Protein AF-A0A6H0YAT2-F1 (afdb_monomer_lite)

Foldseek 3Di:
DPPPDCQPPVVRVHNVVVVLCVCLLVVLLVVLVVCLVVLVVVLVVCCVVVVHHFAPVVLLVVLNVCLNVLSNVQSCVVVPPVDDDPVSNVVSVVSVVVNVVSVVSSVVRD

Sequence (110 aa):
RNFNTTFFNANGGGDPVLFQHLFWFFGHPEVYILILPGFGIISHIVVSAAKKPIFGYLGMVYAIISIGILGFIVWAHHMYTVGLDIDTRAYFTGATMVIAVPTGIKVFSW

Secondary structure (DSSP, 8-state):
--S---TT-GGGT--HHHHHHHHHHHHHHHHHHHHHHHHHHHHHHHHHHHTSPPTTHHHHHHHHHHHHHHGGG-GGGGGTTS---HHHHHHHHHHHHHTHHHHHHHHHH-

Structure (mmCIF, N/CA/C/O backbone):
data_AF-A0A6H0YAT2-F1
#
_entry.id   AF-A0A6H0YAT2-F1
#
loop_
_atom_site.group_PDB
_atom_site.id
_atom_site.type_symbol
_atom_site.label_atom_id
_atom_site.label_alt_id
_atom_site.label_comp_id
_atom_site.label_asym_id
_atom_site.label_entity_id
_atom_site.label_seq_id
_atom_site.pdbx_PDB_ins_code
_atom_site.Cartn_x
_atom_site.Cartn_y
_atom_site.Cartn_z
_atom_site.occupancy
_atom_site.B_iso_or_equiv
_atom_site.auth_seq_id
_atom_site.auth_comp_id
_atom_site.auth_asym_id
_atom_site.auth_atom_id
_atom_site.pdbx_PDB_model_num
ATOM 1 N N . ARG A 1 1 ? 0.647 8.068 -26.157 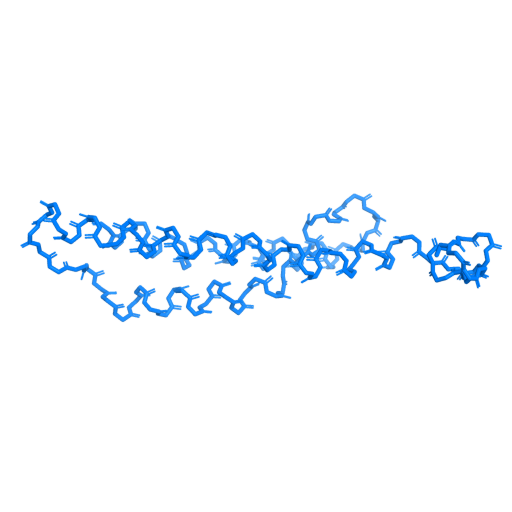1.00 88.81 1 ARG A N 1
ATOM 2 C CA . ARG A 1 1 ? -0.188 7.372 -27.172 1.00 88.81 1 ARG A CA 1
ATOM 3 C C . ARG A 1 1 ? -0.423 8.216 -28.427 1.00 88.81 1 ARG A C 1
ATOM 5 O O . ARG A 1 1 ? -0.243 7.669 -29.498 1.00 88.81 1 ARG A O 1
ATOM 12 N N . ASN A 1 2 ? -0.756 9.510 -28.316 1.00 95.50 2 ASN A N 1
ATOM 13 C CA . ASN A 1 2 ? -1.227 10.323 -29.459 1.00 95.50 2 ASN A CA 1
ATOM 14 C C . ASN A 1 2 ? -0.223 11.374 -29.980 1.00 95.50 2 ASN A C 1
ATOM 16 O O . ASN A 1 2 ? -0.560 12.152 -30.861 1.00 95.50 2 ASN A O 1
ATOM 20 N N . PHE A 1 3 ? 0.991 11.418 -29.425 1.00 96.81 3 PHE A N 1
ATOM 21 C CA . PHE A 1 3 ? 2.008 12.435 -29.739 1.00 96.81 3 PHE A CA 1
ATOM 22 C C . PHE A 1 3 ? 3.339 11.814 -30.191 1.00 96.81 3 PHE A C 1
ATOM 24 O O . PHE A 1 3 ? 4.390 12.408 -29.995 1.00 96.81 3 PHE A O 1
ATOM 31 N N . ASN A 1 4 ? 3.308 10.583 -30.722 1.00 95.50 4 ASN A N 1
ATOM 32 C CA . ASN A 1 4 ? 4.492 9.840 -31.186 1.00 95.50 4 ASN A CA 1
ATOM 33 C C . ASN A 1 4 ? 5.647 9.730 -30.161 1.00 95.50 4 ASN A C 1
ATOM 35 O O . ASN A 1 4 ? 6.800 9.552 -30.536 1.00 95.50 4 ASN A O 1
ATOM 39 N N . THR A 1 5 ? 5.341 9.805 -28.860 1.00 97.50 5 THR A N 1
ATOM 40 C CA . THR A 1 5 ? 6.306 9.566 -27.777 1.00 97.50 5 THR A CA 1
ATOM 41 C C . THR A 1 5 ? 6.533 8.072 -27.543 1.00 97.50 5 THR A C 1
ATOM 43 O O . THR A 1 5 ? 5.651 7.253 -27.816 1.00 97.50 5 THR A O 1
ATOM 46 N N . THR A 1 6 ? 7.695 7.710 -26.990 1.00 97.50 6 THR A N 1
ATOM 47 C CA . THR A 1 6 ? 8.130 6.307 -26.859 1.00 97.50 6 THR A CA 1
ATOM 48 C C . THR A 1 6 ? 8.406 5.849 -25.424 1.00 97.50 6 THR A C 1
ATOM 50 O O . THR A 1 6 ? 8.981 4.785 -25.260 1.00 97.50 6 THR A O 1
ATOM 53 N N . PHE A 1 7 ? 7.933 6.558 -24.386 1.00 97.94 7 PHE A N 1
ATOM 54 C CA . PHE A 1 7 ? 8.201 6.259 -22.959 1.00 97.94 7 PHE A CA 1
ATOM 55 C C . PHE A 1 7 ? 8.121 4.774 -22.555 1.00 97.94 7 PHE A C 1
ATOM 57 O O . PHE A 1 7 ? 8.951 4.302 -21.786 1.00 97.94 7 PHE A O 1
ATOM 64 N N . PHE A 1 8 ? 7.132 4.044 -23.079 1.00 98.12 8 PHE A N 1
ATOM 65 C CA . PHE A 1 8 ? 6.871 2.638 -22.739 1.00 98.12 8 PHE A CA 1
ATOM 66 C C . PHE A 1 8 ? 6.970 1.695 -23.950 1.00 98.12 8 PHE A C 1
ATOM 68 O O . PHE A 1 8 ? 6.554 0.545 -23.866 1.00 98.12 8 PHE A O 1
ATOM 75 N N . ASN A 1 9 ? 7.437 2.179 -25.107 1.00 97.38 9 ASN A N 1
ATOM 76 C CA . ASN A 1 9 ? 7.538 1.377 -26.328 1.00 97.38 9 ASN A CA 1
ATOM 77 C C . ASN A 1 9 ? 8.983 0.914 -26.536 1.00 97.38 9 ASN A C 1
ATOM 79 O O . ASN A 1 9 ? 9.836 1.733 -26.881 1.00 97.38 9 ASN A O 1
ATOM 83 N N . 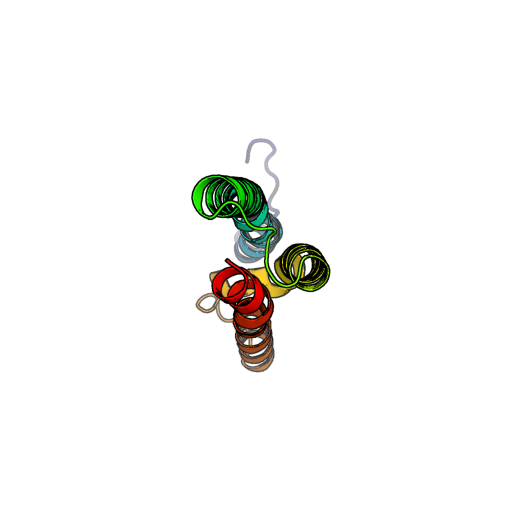ALA A 1 10 ? 9.225 -0.392 -26.417 1.00 97.19 10 ALA A N 1
ATOM 84 C CA . ALA A 1 10 ? 10.546 -0.995 -26.595 1.00 97.19 10 ALA A CA 1
ATOM 85 C C . ALA A 1 10 ? 11.173 -0.688 -27.967 1.00 97.19 10 ALA A C 1
ATOM 87 O O . ALA A 1 10 ? 12.360 -0.378 -28.040 1.00 97.19 10 ALA A O 1
ATOM 88 N N . ASN A 1 11 ? 10.377 -0.657 -29.045 1.00 97.38 11 ASN A N 1
ATOM 89 C CA . ASN A 1 11 ? 10.875 -0.332 -30.392 1.00 97.38 11 ASN A CA 1
ATOM 90 C C . ASN A 1 11 ? 11.422 1.103 -30.498 1.00 97.38 11 ASN A C 1
ATOM 92 O O . ASN A 1 11 ? 12.164 1.413 -31.424 1.00 97.38 11 ASN A O 1
ATOM 96 N N . GLY A 1 12 ? 11.033 1.983 -29.572 1.00 96.69 12 GLY A N 1
ATOM 97 C CA . GLY A 1 12 ? 11.506 3.361 -29.468 1.00 96.69 12 GLY A CA 1
ATOM 98 C C . GLY A 1 12 ? 12.381 3.621 -28.241 1.00 96.69 12 GLY A C 1
ATOM 99 O O . GLY A 1 12 ? 12.484 4.777 -27.830 1.00 96.69 12 GLY A O 1
ATOM 100 N N . GLY A 1 13 ? 12.946 2.568 -27.634 1.00 97.44 13 GLY A N 1
ATOM 101 C CA . GLY A 1 13 ? 13.847 2.642 -26.479 1.00 97.44 13 GLY A CA 1
ATOM 102 C C . GLY A 1 13 ? 13.178 2.817 -25.110 1.00 97.44 13 GLY A C 1
ATOM 103 O O . GLY A 1 13 ? 13.883 2.991 -24.121 1.00 97.44 13 GLY A O 1
ATOM 104 N N . GLY A 1 14 ? 11.845 2.797 -25.030 1.00 98.06 14 GLY A N 1
ATOM 105 C CA . GLY A 1 14 ? 11.117 2.845 -23.760 1.00 98.06 14 GLY A CA 1
ATOM 106 C C . GLY A 1 14 ? 10.953 1.482 -23.097 1.00 98.06 14 GLY A C 1
ATOM 107 O O . GLY A 1 14 ? 11.236 0.446 -23.695 1.00 98.06 14 GLY A O 1
ATOM 108 N N . ASP A 1 15 ? 10.412 1.482 -21.880 1.00 98.19 15 ASP A N 1
ATOM 109 C CA . ASP A 1 15 ? 10.234 0.267 -21.081 1.00 98.19 15 ASP A CA 1
ATOM 110 C C . ASP A 1 15 ? 8.762 0.075 -20.662 1.00 98.19 15 ASP A C 1
ATOM 112 O O . ASP A 1 15 ? 8.222 0.885 -19.903 1.00 98.19 15 ASP A O 1
ATOM 116 N N . PRO A 1 16 ? 8.075 -0.986 -21.122 1.00 97.62 16 PRO A N 1
ATOM 117 C CA . PRO A 1 16 ? 6.737 -1.326 -20.642 1.00 97.62 16 PRO A CA 1
ATOM 118 C C . PRO A 1 16 ? 6.660 -1.588 -19.126 1.00 97.62 16 PRO A C 1
ATOM 120 O O . PRO A 1 16 ? 5.609 -1.360 -18.523 1.00 97.62 16 PRO A O 1
ATOM 123 N N . VAL A 1 17 ? 7.741 -2.057 -18.490 1.00 98.50 17 VAL A N 1
ATOM 124 C CA . VAL A 1 17 ? 7.798 -2.328 -17.041 1.00 98.50 17 VAL A CA 1
ATOM 125 C C . VAL A 1 17 ? 7.810 -1.026 -16.236 1.00 98.50 17 VAL A C 1
ATOM 127 O O . VAL A 1 17 ? 7.221 -0.975 -15.154 1.00 98.50 17 VAL A O 1
ATOM 130 N N . LEU A 1 18 ? 8.338 0.070 -16.792 1.00 98.44 18 LEU A N 1
ATOM 131 C CA . LEU A 1 18 ? 8.230 1.399 -16.182 1.00 98.44 18 LEU A CA 1
ATOM 132 C C . LEU A 1 18 ? 6.765 1.806 -15.964 1.00 98.44 18 LEU A C 1
ATOM 134 O O . LEU A 1 18 ? 6.427 2.323 -14.899 1.00 98.44 18 LEU A O 1
ATOM 138 N N . PHE A 1 19 ? 5.876 1.536 -16.929 1.00 98.44 19 PHE A N 1
ATOM 139 C CA . PHE A 1 19 ? 4.446 1.797 -16.738 1.00 98.44 19 PHE A CA 1
ATOM 140 C C . PHE A 1 19 ? 3.878 0.974 -15.579 1.00 98.44 19 PHE A C 1
ATOM 142 O O . PHE A 1 19 ? 3.105 1.506 -14.791 1.00 98.44 19 PHE A O 1
ATOM 149 N N . GLN A 1 20 ? 4.283 -0.292 -15.437 1.00 98.69 20 GLN A N 1
ATOM 150 C CA . GLN A 1 20 ? 3.831 -1.136 -14.328 1.00 98.69 20 GLN A CA 1
ATOM 151 C C . GLN A 1 20 ? 4.277 -0.585 -12.971 1.00 98.69 20 GLN A C 1
ATOM 153 O O . GLN A 1 20 ? 3.458 -0.526 -12.058 1.00 98.69 20 GLN A O 1
ATOM 158 N N . HIS A 1 21 ? 5.523 -0.117 -12.839 1.00 98.69 21 HIS A N 1
ATOM 159 C CA . HIS A 1 21 ? 5.972 0.525 -11.601 1.00 98.69 21 HIS A CA 1
ATOM 160 C C . HIS A 1 21 ? 5.145 1.772 -11.281 1.00 98.69 21 HIS A C 1
ATOM 162 O O . HIS A 1 21 ? 4.675 1.901 -10.156 1.00 98.69 21 HIS A O 1
ATOM 168 N N . LEU A 1 22 ? 4.931 2.659 -12.257 1.00 98.69 22 LEU A N 1
ATOM 169 C CA . LEU A 1 22 ? 4.144 3.882 -12.062 1.00 98.69 22 LEU A CA 1
ATOM 170 C C . LEU A 1 22 ? 2.685 3.575 -11.715 1.00 98.69 22 LEU A C 1
ATOM 172 O O . LEU A 1 22 ? 2.122 4.180 -10.805 1.00 98.69 22 LEU A O 1
ATOM 176 N N . PHE A 1 23 ? 2.084 2.625 -12.430 1.00 98.81 23 PHE A N 1
ATOM 177 C CA . PHE A 1 23 ? 0.705 2.221 -12.216 1.00 98.81 23 PHE A CA 1
ATOM 178 C C . PHE A 1 23 ? 0.526 1.600 -10.835 1.00 98.81 23 PHE A C 1
ATOM 180 O O . PHE A 1 23 ? -0.341 2.043 -10.096 1.00 98.81 23 PHE A O 1
ATOM 187 N N . TRP A 1 24 ? 1.355 0.628 -10.447 1.00 98.88 24 TRP A N 1
ATOM 188 C CA . TRP A 1 24 ? 1.201 -0.046 -9.157 1.00 98.88 24 TRP A CA 1
ATOM 189 C C . TRP A 1 24 ? 1.627 0.815 -7.974 1.00 98.88 24 TRP A C 1
ATOM 191 O O . TRP A 1 24 ? 1.020 0.701 -6.911 1.00 98.88 24 TRP A O 1
ATOM 201 N N . PHE A 1 25 ? 2.595 1.720 -8.154 1.00 98.69 25 PHE A N 1
ATOM 202 C CA . PHE A 1 25 ? 2.932 2.714 -7.132 1.00 98.69 25 PHE A CA 1
ATOM 203 C C . PHE A 1 25 ? 1.718 3.573 -6.753 1.00 98.69 25 PHE A C 1
ATOM 205 O O . PHE A 1 25 ? 1.588 3.962 -5.599 1.00 98.69 25 PHE A O 1
ATOM 212 N N . PHE A 1 26 ? 0.804 3.821 -7.696 1.00 98.62 26 PHE A N 1
ATOM 213 C CA . PHE A 1 26 ? -0.514 4.391 -7.414 1.00 98.62 26 PHE A CA 1
ATOM 214 C C . PHE A 1 26 ? -1.539 3.334 -6.960 1.00 98.62 26 PHE A C 1
ATOM 216 O O . PHE A 1 26 ? -2.231 3.533 -5.964 1.00 98.62 26 PHE A O 1
ATOM 223 N N . GLY A 1 27 ? -1.637 2.215 -7.678 1.00 98.69 27 GLY A N 1
ATOM 224 C CA . GLY A 1 27 ? -2.713 1.236 -7.532 1.00 98.69 27 GLY A CA 1
ATOM 225 C C . GLY A 1 27 ? -2.732 0.541 -6.173 1.00 98.69 27 GLY A C 1
ATOM 226 O O . GLY A 1 27 ? -3.805 0.263 -5.642 1.00 98.69 27 GLY A O 1
ATOM 227 N N . HIS A 1 28 ? -1.569 0.305 -5.557 1.00 98.62 28 HIS A N 1
ATOM 228 C CA . HIS A 1 28 ? -1.546 -0.308 -4.229 1.00 98.62 28 HIS A CA 1
ATOM 229 C C . HIS A 1 28 ? -1.998 0.653 -3.111 1.00 98.62 28 HIS A C 1
ATOM 231 O O . HIS A 1 28 ? -2.844 0.284 -2.295 1.00 98.62 28 HIS A O 1
ATOM 237 N N . PRO A 1 29 ? -1.547 1.919 -3.069 1.00 98.62 29 PRO A N 1
ATOM 238 C CA . PRO A 1 29 ? -2.190 2.925 -2.225 1.00 98.62 29 PRO A CA 1
ATOM 239 C C . PRO A 1 29 ? -3.689 3.113 -2.502 1.00 98.62 29 PRO A C 1
ATOM 241 O O . PRO A 1 29 ? -4.450 3.300 -1.552 1.00 98.62 29 PRO A O 1
ATOM 244 N N . GLU A 1 30 ? -4.141 3.030 -3.760 1.00 98.69 30 GLU A N 1
ATOM 245 C CA . GLU A 1 30 ? -5.561 3.168 -4.117 1.00 98.69 30 GLU A CA 1
ATOM 246 C C . GLU A 1 30 ? -6.438 2.129 -3.406 1.00 98.69 30 GLU A C 1
ATOM 248 O O . GLU A 1 30 ? -7.457 2.490 -2.812 1.00 98.69 30 GLU A O 1
ATOM 253 N N . VAL A 1 31 ? -6.027 0.856 -3.364 1.00 98.44 31 VAL A N 1
ATOM 254 C CA . VAL A 1 31 ? -6.810 -0.160 -2.638 1.00 98.44 31 VAL A CA 1
ATOM 255 C C . VAL A 1 31 ? -6.895 0.133 -1.135 1.00 98.44 31 VAL A C 1
ATOM 257 O O . VAL A 1 31 ? -7.914 -0.173 -0.509 1.00 98.44 31 VAL A O 1
ATOM 260 N N . TYR A 1 32 ? -5.891 0.798 -0.547 1.00 98.12 32 TYR A N 1
ATOM 261 C CA . TYR A 1 32 ? -5.982 1.265 0.839 1.00 98.12 32 TYR A CA 1
ATOM 262 C C . TYR A 1 32 ? -6.898 2.477 1.006 1.00 98.12 32 TYR A C 1
ATOM 264 O O . TYR A 1 32 ? -7.650 2.533 1.980 1.00 98.12 32 TYR A O 1
ATOM 272 N N . ILE A 1 33 ? -6.906 3.412 0.055 1.00 97.81 33 ILE A N 1
ATOM 273 C CA . ILE A 1 33 ? -7.869 4.525 0.042 1.00 97.81 33 ILE A CA 1
ATOM 274 C C . ILE A 1 33 ? -9.305 3.988 0.051 1.00 97.81 33 ILE A C 1
ATOM 276 O O . ILE A 1 33 ? -10.154 4.540 0.747 1.00 97.81 33 ILE A O 1
ATOM 280 N N . LEU A 1 34 ? -9.571 2.889 -0.659 1.00 98.12 34 LEU A N 1
ATOM 281 C CA . LEU A 1 34 ? -10.891 2.259 -0.689 1.00 98.12 34 LEU A CA 1
ATOM 282 C C . LEU A 1 34 ? -11.247 1.542 0.624 1.00 98.12 34 LEU A C 1
ATOM 284 O O . LEU A 1 34 ? -12.378 1.659 1.099 1.00 98.12 34 LEU A O 1
ATOM 288 N N . ILE A 1 35 ? -10.311 0.805 1.235 1.00 98.06 35 ILE A N 1
ATOM 289 C CA . ILE A 1 35 ? -10.622 -0.019 2.419 1.00 98.06 35 ILE A CA 1
ATOM 290 C C . ILE A 1 35 ? -10.625 0.764 3.740 1.00 98.06 35 ILE A C 1
ATOM 292 O O . ILE A 1 35 ? -11.386 0.428 4.651 1.00 98.06 35 ILE A O 1
ATOM 296 N N . LEU A 1 36 ? -9.808 1.817 3.873 1.00 97.62 36 LEU A N 1
ATOM 297 C CA . LEU A 1 36 ? -9.680 2.579 5.122 1.00 97.62 36 LEU A CA 1
ATOM 298 C C . LEU A 1 36 ? -11.008 3.224 5.583 1.00 97.62 36 LEU A C 1
ATOM 300 O O . LEU A 1 36 ? -11.324 3.113 6.773 1.00 97.62 36 LEU A O 1
ATOM 304 N N . PRO A 1 37 ? -11.842 3.817 4.701 1.00 97.88 37 PRO A N 1
ATOM 305 C CA . PRO A 1 37 ? -13.193 4.250 5.058 1.00 97.88 37 PRO A CA 1
ATOM 306 C C . PRO A 1 37 ? -14.081 3.096 5.535 1.00 97.88 37 PRO A C 1
ATOM 308 O O . PRO A 1 37 ? -14.798 3.238 6.527 1.00 97.88 37 PRO A O 1
ATOM 311 N N . GLY A 1 38 ? -13.986 1.930 4.885 1.00 98.12 38 GLY A N 1
ATOM 312 C CA . GLY A 1 38 ? -14.695 0.715 5.292 1.00 98.12 38 GLY A CA 1
ATOM 313 C C . GLY A 1 38 ? -14.362 0.309 6.729 1.00 98.12 38 GLY A C 1
ATOM 314 O O . GLY A 1 38 ? -15.259 0.040 7.527 1.00 98.12 38 GLY A O 1
ATOM 315 N N . PHE A 1 39 ? -13.086 0.371 7.114 1.00 98.12 39 PHE A N 1
ATOM 316 C CA . PHE A 1 39 ? -12.674 0.131 8.498 1.00 98.12 39 PHE A CA 1
ATOM 317 C C . PHE A 1 39 ? -13.259 1.137 9.496 1.00 98.12 39 PHE A C 1
ATOM 319 O O . PHE A 1 39 ? -13.562 0.762 10.633 1.00 98.12 39 PHE A O 1
ATOM 326 N N . GLY A 1 40 ? -13.416 2.400 9.099 1.00 96.88 40 GLY A N 1
ATOM 327 C CA . GLY A 1 40 ? -14.086 3.414 9.913 1.00 96.88 40 GLY A CA 1
ATOM 328 C C . GLY A 1 40 ? -15.554 3.065 10.154 1.00 96.88 40 GLY A C 1
ATOM 329 O O . GLY A 1 40 ? -16.000 3.032 11.301 1.00 96.88 40 GLY A O 1
ATOM 330 N N . ILE A 1 41 ? -16.276 2.709 9.088 1.00 98.44 41 ILE A N 1
ATOM 331 C CA . ILE A 1 41 ? -17.689 2.309 9.151 1.00 98.44 41 ILE A CA 1
ATOM 332 C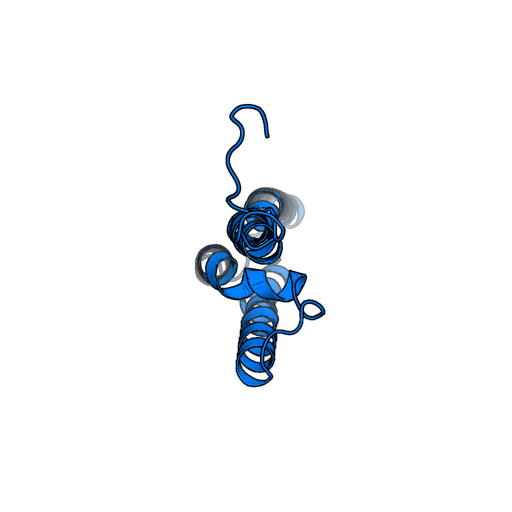 C . ILE A 1 41 ? -17.874 1.106 10.084 1.00 98.44 41 ILE A C 1
ATOM 334 O O . ILE A 1 41 ? -18.699 1.166 10.996 1.00 98.44 41 ILE A O 1
ATOM 338 N N . ILE A 1 42 ? -17.069 0.048 9.922 1.00 98.25 42 ILE A N 1
ATOM 339 C CA . ILE A 1 42 ? -17.126 -1.136 10.796 1.00 98.25 42 ILE A CA 1
ATOM 340 C C . ILE A 1 42 ? -16.884 -0.758 12.260 1.00 98.25 42 ILE A C 1
ATOM 342 O O . ILE A 1 42 ? -17.631 -1.193 13.134 1.00 98.25 42 ILE A O 1
ATOM 346 N N . SER A 1 43 ? -15.906 0.109 12.535 1.00 97.75 43 SER A N 1
ATOM 347 C CA . SER A 1 43 ? -15.610 0.546 13.905 1.00 97.75 43 SER A CA 1
ATOM 348 C C . SER A 1 43 ? -16.812 1.249 14.555 1.00 97.75 43 SER A C 1
ATOM 350 O O . SER A 1 43 ? -17.121 0.987 15.717 1.00 97.75 43 SER A O 1
ATOM 352 N N . HIS A 1 44 ? -17.534 2.091 13.809 1.00 97.75 44 HIS A N 1
ATOM 353 C CA . HIS A 1 44 ? -18.749 2.747 14.305 1.00 97.75 44 HIS A CA 1
ATOM 354 C C . HIS A 1 44 ? -19.914 1.773 14.514 1.00 97.75 44 HIS A C 1
ATOM 356 O O . HIS A 1 44 ? -20.609 1.874 15.527 1.00 97.75 44 HIS A O 1
ATOM 362 N N . ILE A 1 45 ? -20.111 0.815 13.602 1.00 98.44 45 ILE A N 1
ATOM 363 C CA . ILE A 1 45 ? -21.142 -0.224 13.742 1.00 98.44 45 ILE A CA 1
ATOM 364 C C . ILE A 1 45 ? -20.883 -1.061 14.998 1.00 98.44 45 ILE A C 1
ATOM 366 O O . ILE A 1 45 ? -21.801 -1.255 15.792 1.00 98.44 45 ILE A O 1
ATOM 370 N N . VAL A 1 46 ? -19.642 -1.507 15.217 1.00 98.12 46 VAL A N 1
ATOM 371 C CA . VAL A 1 46 ? -19.253 -2.306 16.391 1.00 98.12 46 VAL A CA 1
ATOM 372 C C . VAL A 1 46 ? -19.516 -1.543 17.688 1.00 98.12 46 VAL A C 1
ATOM 374 O O . VAL A 1 46 ? -20.171 -2.074 18.583 1.00 98.12 46 VAL A O 1
ATOM 377 N N . VAL A 1 47 ? -19.075 -0.283 17.779 1.00 98.00 47 VAL A N 1
ATOM 378 C CA . VAL A 1 47 ? -19.317 0.565 18.961 1.00 98.00 47 VAL A CA 1
ATOM 379 C C . VAL A 1 47 ? -20.816 0.744 19.215 1.00 98.00 47 VAL A C 1
ATOM 381 O O . VAL A 1 47 ? -21.271 0.625 20.355 1.00 98.00 47 VAL A O 1
ATOM 384 N N . SER A 1 48 ? -21.595 0.991 18.157 1.00 98.00 48 SER A N 1
ATOM 385 C CA . SER A 1 48 ? -23.045 1.177 18.251 1.00 98.00 48 SER A CA 1
ATOM 386 C C . SER A 1 48 ? -23.764 -0.099 18.706 1.00 98.00 48 SER A C 1
ATOM 388 O O . SER A 1 48 ? -24.563 -0.054 19.642 1.00 98.00 48 SER A O 1
ATOM 390 N N . ALA A 1 49 ? -23.446 -1.245 18.099 1.00 98.31 49 ALA A N 1
ATOM 391 C CA . ALA A 1 49 ? -24.085 -2.526 18.388 1.00 98.31 49 ALA A CA 1
ATOM 392 C C . ALA A 1 49 ? -23.696 -3.081 19.767 1.00 98.31 49 ALA A C 1
ATOM 394 O O . ALA A 1 49 ? -24.553 -3.567 20.504 1.00 98.31 49 ALA A O 1
ATOM 395 N N . ALA A 1 50 ? -22.418 -2.981 20.142 1.00 97.62 50 ALA A N 1
ATOM 396 C CA . ALA A 1 50 ? -21.911 -3.505 21.407 1.00 97.62 50 ALA A CA 1
ATOM 397 C C . ALA A 1 50 ? -22.149 -2.564 22.604 1.00 97.62 50 ALA A C 1
ATOM 399 O O . ALA A 1 50 ? -21.932 -2.975 23.744 1.00 97.62 50 ALA A O 1
ATOM 400 N N . LYS A 1 51 ? -22.577 -1.312 22.361 1.00 97.62 51 LYS A N 1
ATOM 401 C CA . LYS A 1 51 ? -22.805 -0.267 23.381 1.00 97.62 51 LYS A CA 1
ATOM 402 C C . LYS A 1 51 ? -21.601 -0.055 24.312 1.00 97.62 51 LYS A C 1
ATOM 404 O O . LYS A 1 51 ? -21.758 0.264 25.489 1.00 97.62 51 LYS A O 1
ATOM 409 N N . LYS A 1 52 ? -20.394 -0.238 23.776 1.00 96.56 52 LYS A N 1
ATOM 410 C CA . LYS A 1 52 ? -19.112 -0.077 24.471 1.00 96.56 52 LYS A CA 1
ATOM 411 C C . LYS A 1 52 ? -18.122 0.645 23.551 1.00 96.56 52 LYS A C 1
ATOM 413 O O . LYS A 1 52 ? -18.246 0.525 22.331 1.00 96.56 52 LYS A O 1
ATOM 418 N N . PRO A 1 53 ? -17.149 1.391 24.097 1.00 96.44 53 PRO A N 1
ATOM 419 C CA . PRO A 1 53 ? -16.108 2.002 23.280 1.00 96.44 53 PRO A CA 1
ATOM 420 C C . PRO A 1 53 ? -15.257 0.937 22.577 1.00 96.44 53 PRO A C 1
ATOM 422 O O . PRO A 1 53 ? -15.178 -0.210 23.022 1.00 96.44 53 PRO A O 1
ATOM 425 N N . ILE A 1 54 ? -14.590 1.341 21.494 1.00 96.88 54 ILE A N 1
ATOM 426 C CA . ILE A 1 54 ? -13.651 0.474 20.781 1.00 96.88 54 ILE A CA 1
ATOM 427 C C . ILE A 1 54 ? -12.470 0.108 21.686 1.00 96.88 54 ILE A C 1
ATOM 429 O O . ILE A 1 54 ? -11.948 0.957 22.418 1.00 96.88 54 ILE A O 1
ATOM 433 N N . PHE A 1 55 ? -12.026 -1.146 21.635 1.00 97.88 55 PHE A N 1
ATOM 434 C CA . PHE A 1 55 ? -10.875 -1.577 22.416 1.00 97.88 55 PHE A CA 1
ATOM 435 C C . PHE A 1 55 ? -9.577 -1.045 21.794 1.00 97.88 55 PHE A C 1
ATOM 437 O O . PHE A 1 55 ? -9.309 -1.238 20.609 1.00 97.88 55 PHE A O 1
ATOM 444 N N . GLY A 1 56 ? -8.750 -0.366 22.595 1.00 97.06 56 GLY A N 1
ATOM 445 C CA . GLY A 1 56 ? -7.437 0.105 22.147 1.00 97.06 56 GLY A CA 1
ATOM 446 C C . GLY A 1 56 ? -7.492 1.199 21.073 1.00 97.06 56 GLY A C 1
ATOM 447 O O . GLY A 1 56 ? -6.790 1.105 20.071 1.00 97.06 56 GLY A O 1
ATOM 448 N N . TYR A 1 57 ? -8.290 2.255 21.279 1.00 96.25 57 TYR A N 1
ATOM 449 C CA . TYR A 1 57 ? -8.459 3.364 20.322 1.00 96.25 57 TYR A CA 1
ATOM 450 C C . TYR A 1 57 ? -7.141 3.910 19.738 1.00 96.25 57 TYR A C 1
ATOM 452 O O . TYR A 1 57 ? -7.020 4.049 18.524 1.00 96.25 57 TYR A O 1
ATOM 460 N N . LEU A 1 58 ? -6.124 4.172 20.571 1.00 97.69 58 LEU A N 1
ATOM 461 C CA . LEU A 1 58 ? -4.825 4.650 20.074 1.00 97.69 58 LEU A CA 1
ATOM 462 C C . LEU A 1 58 ? -4.129 3.614 19.178 1.00 97.69 58 LEU A C 1
ATOM 464 O O . LEU A 1 58 ? -3.575 3.979 18.146 1.00 97.69 58 LEU A O 1
ATOM 468 N N . GLY A 1 59 ? -4.215 2.325 19.522 1.00 97.69 59 GLY A N 1
ATOM 469 C CA . GLY A 1 59 ? -3.705 1.236 18.685 1.00 97.69 59 GLY A CA 1
ATOM 470 C C . GLY A 1 59 ? -4.409 1.169 17.328 1.00 97.69 59 GLY A C 1
ATOM 471 O O . GLY A 1 59 ? -3.753 1.005 16.305 1.00 97.69 59 GLY A O 1
ATOM 472 N N . MET A 1 60 ? -5.724 1.398 17.299 1.00 97.62 60 MET A N 1
ATOM 473 C CA . MET A 1 60 ? -6.517 1.491 16.068 1.00 97.62 60 MET A CA 1
ATOM 474 C C . MET A 1 60 ? -6.103 2.671 15.180 1.00 97.62 60 MET A C 1
ATOM 476 O O . MET A 1 60 ? -6.024 2.517 13.959 1.00 97.62 60 MET A O 1
ATOM 480 N N . VAL A 1 61 ? -5.836 3.838 15.777 1.00 97.38 61 VAL A N 1
ATOM 481 C CA . VAL A 1 61 ? -5.362 5.030 15.055 1.00 97.38 61 VAL A CA 1
ATOM 482 C C . VAL A 1 61 ? -3.968 4.787 14.481 1.00 97.38 61 VAL A C 1
ATOM 484 O O . VAL A 1 61 ? -3.757 4.997 13.286 1.00 97.38 61 VAL A O 1
ATOM 487 N N . TYR A 1 62 ? -3.034 4.278 15.289 1.00 98.06 62 TYR A N 1
ATOM 488 C CA . TYR A 1 62 ? -1.689 3.957 14.812 1.00 98.06 62 TYR A CA 1
ATOM 489 C C . TYR A 1 62 ? -1.702 2.867 13.744 1.00 98.06 62 TYR A C 1
ATOM 491 O O . TYR A 1 62 ? -0.989 3.001 12.758 1.00 98.06 62 TYR A O 1
ATOM 499 N N . ALA A 1 63 ? -2.571 1.861 13.853 1.00 98.06 63 ALA A N 1
ATOM 500 C CA . ALA A 1 63 ? -2.735 0.854 12.813 1.00 98.06 63 ALA A CA 1
ATOM 501 C C . ALA A 1 63 ? -3.177 1.460 11.468 1.00 98.06 63 ALA A C 1
ATOM 503 O O . ALA A 1 63 ? -2.637 1.087 10.430 1.00 98.06 63 ALA A O 1
ATOM 504 N N . ILE A 1 64 ? -4.113 2.419 11.465 1.00 97.50 64 ILE A N 1
ATOM 505 C CA . ILE A 1 64 ? -4.541 3.114 10.236 1.00 97.50 64 ILE A CA 1
ATOM 506 C C . ILE A 1 64 ? -3.382 3.909 9.625 1.00 97.50 64 ILE A C 1
ATOM 508 O O . ILE A 1 64 ? -3.142 3.807 8.423 1.00 97.50 64 ILE A O 1
ATOM 512 N N . ILE A 1 65 ? -2.643 4.660 10.448 1.00 97.88 65 ILE A N 1
ATOM 513 C CA . ILE A 1 65 ? -1.480 5.437 9.996 1.00 97.88 65 ILE A CA 1
ATOM 514 C C . ILE A 1 65 ? -0.409 4.501 9.419 1.00 97.88 65 ILE A C 1
ATOM 516 O O . ILE A 1 65 ? 0.102 4.750 8.329 1.00 97.88 65 ILE A O 1
ATOM 520 N N . SER A 1 66 ? -0.109 3.396 10.108 1.00 98.00 66 SER A N 1
ATOM 521 C CA . SER A 1 66 ? 0.850 2.392 9.647 1.00 98.00 66 SER A CA 1
ATOM 522 C C . SER A 1 66 ? 0.431 1.758 8.323 1.00 98.00 66 SER A C 1
ATOM 524 O O . SER A 1 66 ? 1.269 1.659 7.437 1.00 98.00 66 SER A O 1
ATOM 526 N N . ILE A 1 67 ? -0.840 1.373 8.147 1.00 98.38 67 ILE A N 1
ATOM 527 C CA . ILE A 1 67 ? -1.343 0.842 6.865 1.00 98.38 67 ILE A CA 1
ATOM 528 C C . ILE A 1 67 ? -1.164 1.878 5.749 1.00 98.38 67 ILE A C 1
ATOM 530 O O . ILE A 1 67 ? -0.677 1.534 4.676 1.00 98.38 67 ILE A O 1
ATOM 534 N N . GLY A 1 68 ? -1.498 3.146 6.015 1.00 97.00 68 GLY A N 1
ATOM 535 C CA . GLY A 1 68 ? -1.342 4.231 5.047 1.00 97.00 68 GLY A CA 1
ATOM 536 C C . GLY A 1 68 ? 0.108 4.430 4.599 1.00 97.00 68 GLY A C 1
ATOM 537 O O . GLY A 1 68 ? 0.367 4.497 3.404 1.00 97.00 68 GLY A O 1
ATOM 538 N N . ILE A 1 69 ? 1.060 4.470 5.538 1.00 97.81 69 ILE A N 1
ATOM 539 C CA . ILE A 1 69 ? 2.491 4.633 5.226 1.00 97.81 69 ILE A CA 1
ATOM 540 C C . ILE A 1 69 ? 3.044 3.389 4.522 1.00 97.81 69 ILE A C 1
ATOM 542 O O . ILE A 1 69 ? 3.690 3.504 3.481 1.00 97.81 69 ILE A O 1
ATOM 546 N N . LEU A 1 70 ? 2.778 2.195 5.065 1.00 97.81 70 LEU A N 1
ATOM 547 C CA . LEU A 1 70 ? 3.276 0.939 4.500 1.00 97.81 70 LEU A CA 1
ATOM 548 C C . LEU A 1 70 ? 2.724 0.685 3.091 1.00 97.81 70 LEU A C 1
ATOM 550 O O . LEU A 1 70 ? 3.406 0.078 2.269 1.00 97.81 70 LEU A O 1
ATOM 554 N N . GLY A 1 71 ? 1.530 1.191 2.775 1.00 97.38 71 GLY A N 1
ATOM 555 C CA . GLY A 1 71 ? 0.937 1.055 1.449 1.00 97.38 71 GLY A CA 1
ATOM 556 C C . GLY A 1 71 ? 1.76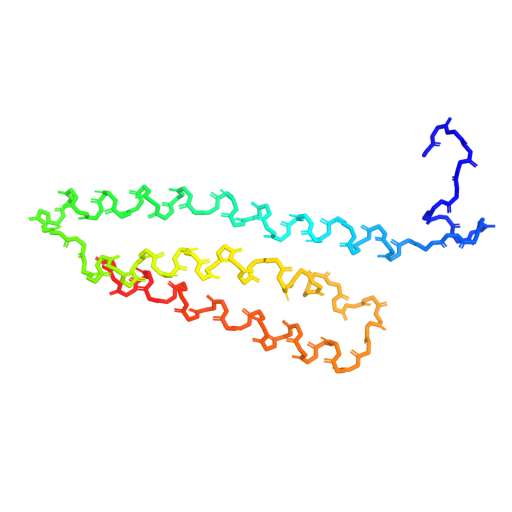3 1.654 0.310 1.00 97.38 71 GLY A C 1
ATOM 557 O O . GLY A 1 71 ? 1.673 1.168 -0.814 1.00 97.38 71 GLY A O 1
ATOM 558 N N . PHE A 1 72 ? 2.633 2.628 0.584 1.00 98.00 72 PHE A N 1
ATOM 559 C CA . PHE A 1 72 ? 3.507 3.222 -0.434 1.00 98.00 72 PHE A CA 1
ATOM 560 C C . PHE A 1 72 ? 4.807 2.449 -0.680 1.00 98.00 72 PHE A C 1
ATOM 562 O O . PHE A 1 72 ? 5.508 2.750 -1.642 1.00 98.00 72 PHE A O 1
ATOM 569 N N . ILE A 1 73 ? 5.146 1.454 0.148 1.00 97.94 73 ILE A N 1
ATOM 570 C CA . ILE A 1 73 ? 6.428 0.730 0.050 1.00 97.94 73 ILE A CA 1
ATOM 571 C C . ILE A 1 73 ? 6.280 -0.739 -0.358 1.00 97.94 73 ILE A C 1
ATOM 573 O O . ILE A 1 73 ? 7.236 -1.502 -0.260 1.00 97.94 73 ILE A O 1
ATOM 577 N N . VAL A 1 74 ? 5.095 -1.155 -0.814 1.00 98.69 74 VAL A N 1
ATOM 578 C CA . VAL A 1 74 ? 4.816 -2.570 -1.125 1.00 98.69 74 VAL A CA 1
ATOM 579 C C . VAL A 1 74 ? 4.316 -2.829 -2.549 1.00 98.69 74 VAL A C 1
ATOM 581 O O . VAL A 1 74 ? 4.074 -3.975 -2.912 1.00 98.69 74 VAL A O 1
ATOM 584 N N . TRP A 1 75 ? 4.201 -1.792 -3.381 1.00 98.81 75 TRP A N 1
ATOM 585 C CA . TRP A 1 75 ? 3.532 -1.872 -4.684 1.00 98.81 75 TRP A CA 1
ATOM 586 C C . TRP A 1 75 ? 4.069 -2.955 -5.630 1.00 98.81 75 TRP A C 1
ATOM 588 O O . TRP A 1 75 ? 3.311 -3.545 -6.400 1.00 98.81 75 TRP A O 1
ATOM 598 N N . ALA A 1 76 ? 5.375 -3.238 -5.586 1.00 98.56 76 ALA A N 1
ATOM 599 C CA . ALA A 1 76 ? 5.995 -4.158 -6.532 1.00 98.56 76 ALA A CA 1
ATOM 600 C C . ALA A 1 76 ? 5.619 -5.628 -6.283 1.00 98.56 76 ALA A C 1
ATOM 602 O O . ALA A 1 76 ? 5.982 -6.483 -7.092 1.00 98.56 76 ALA A O 1
ATOM 603 N N . HIS A 1 77 ? 4.835 -5.950 -5.242 1.00 98.75 77 HIS A N 1
ATOM 604 C CA . HIS A 1 77 ? 4.264 -7.293 -5.121 1.00 98.75 77 HIS A CA 1
ATOM 605 C C . HIS A 1 77 ? 3.310 -7.658 -6.265 1.00 98.75 77 HIS A C 1
ATOM 607 O O . HIS A 1 77 ? 3.119 -8.835 -6.557 1.00 98.75 77 HIS A O 1
ATOM 613 N N . HIS A 1 78 ? 2.763 -6.669 -6.977 1.00 98.75 78 HIS A N 1
ATOM 614 C CA . HIS A 1 78 ? 1.972 -6.904 -8.187 1.00 98.75 78 HIS A CA 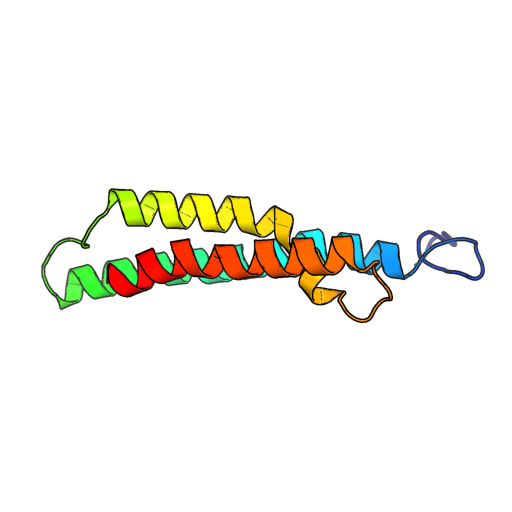1
ATOM 615 C C . HIS A 1 78 ? 2.834 -7.298 -9.397 1.00 98.75 78 HIS A C 1
ATOM 617 O O . HIS A 1 78 ? 2.308 -7.670 -10.442 1.00 98.75 78 HIS A O 1
ATOM 623 N N . MET A 1 79 ? 4.159 -7.207 -9.266 1.00 98.62 79 MET A N 1
ATOM 624 C CA . MET A 1 79 ? 5.123 -7.321 -10.355 1.00 98.62 79 MET A CA 1
ATOM 625 C C . MET A 1 79 ? 6.069 -8.519 -10.179 1.00 98.62 79 MET A C 1
ATOM 627 O O . MET A 1 79 ? 7.091 -8.601 -10.851 1.00 98.62 79 MET A O 1
ATOM 631 N N . TYR A 1 80 ? 5.774 -9.486 -9.304 1.00 98.38 80 TYR A N 1
ATOM 632 C CA . TYR A 1 80 ? 6.718 -10.576 -8.996 1.00 98.38 80 TYR A CA 1
ATOM 633 C C . TYR A 1 80 ? 7.138 -11.449 -10.184 1.00 98.38 80 TYR A C 1
ATOM 635 O O . TYR A 1 80 ? 8.181 -12.103 -10.122 1.00 98.38 80 TYR A O 1
ATOM 643 N N . THR A 1 81 ? 6.361 -11.456 -11.264 1.00 98.25 81 THR A N 1
ATOM 644 C CA . THR A 1 81 ? 6.622 -12.260 -12.462 1.00 98.25 81 THR A CA 1
ATOM 645 C C . THR A 1 81 ? 7.306 -11.486 -13.589 1.00 98.25 81 THR A C 1
ATOM 647 O O . THR A 1 81 ? 7.607 -12.085 -14.617 1.00 98.25 81 THR A O 1
ATOM 650 N N . VAL A 1 82 ? 7.608 -10.190 -13.413 1.00 98.00 82 VAL A N 1
ATOM 651 C CA . VAL A 1 82 ? 8.237 -9.363 -14.469 1.00 98.00 82 VAL A CA 1
ATOM 652 C C . VAL A 1 82 ? 9.761 -9.515 -14.548 1.00 98.00 82 VAL A C 1
ATOM 654 O O . VAL A 1 82 ? 10.394 -8.867 -15.372 1.00 98.00 82 VAL A O 1
ATOM 657 N N . GLY A 1 83 ? 10.355 -10.366 -13.703 1.00 98.00 83 GLY A N 1
ATOM 658 C CA . GLY A 1 83 ? 11.802 -10.604 -13.680 1.00 98.00 83 GLY A CA 1
ATOM 659 C C . GLY A 1 83 ? 12.592 -9.705 -12.722 1.00 98.00 83 GLY A C 1
ATOM 660 O O . GLY A 1 83 ? 13.774 -9.479 -12.957 1.00 98.00 83 GLY A O 1
ATOM 661 N N . LEU A 1 84 ? 11.966 -9.207 -11.647 1.00 98.25 84 LEU A N 1
ATOM 662 C CA . LEU A 1 84 ? 12.676 -8.522 -10.555 1.00 98.25 84 LEU A CA 1
ATOM 663 C C . LEU A 1 84 ? 13.744 -9.438 -9.932 1.00 98.25 84 LEU A C 1
ATOM 665 O O . LEU A 1 84 ? 13.546 -10.656 -9.825 1.00 98.25 84 LEU A O 1
ATOM 669 N N . ASP A 1 85 ? 14.853 -8.853 -9.474 1.00 98.25 85 ASP A N 1
ATOM 670 C CA . ASP A 1 85 ? 15.917 -9.597 -8.803 1.00 98.25 85 ASP A CA 1
ATOM 671 C C . ASP A 1 85 ? 15.421 -10.257 -7.500 1.00 98.25 85 ASP A C 1
ATOM 673 O O . ASP A 1 85 ? 14.320 -10.000 -6.996 1.00 98.25 85 ASP A O 1
ATOM 677 N N . ILE A 1 86 ? 16.205 -11.204 -6.986 1.00 98.31 86 ILE A N 1
ATOM 678 C CA . ILE A 1 86 ? 15.798 -12.007 -5.831 1.00 98.31 86 ILE A CA 1
ATOM 679 C C . ILE A 1 86 ? 15.666 -11.174 -4.551 1.00 98.31 86 ILE A C 1
ATOM 681 O O . ILE A 1 86 ? 14.724 -11.407 -3.790 1.00 98.31 86 ILE A O 1
ATOM 685 N N . ASP A 1 87 ? 16.523 -10.173 -4.358 1.00 98.56 87 ASP A N 1
ATOM 686 C CA . ASP A 1 87 ? 16.553 -9.356 -3.146 1.00 98.56 87 ASP A CA 1
ATOM 687 C C . ASP A 1 87 ? 15.382 -8.374 -3.133 1.00 98.56 87 ASP A C 1
ATOM 689 O O . ASP A 1 87 ? 14.685 -8.251 -2.125 1.00 98.56 87 ASP A O 1
ATOM 693 N N . THR A 1 88 ? 15.073 -7.759 -4.279 1.00 98.31 88 THR A N 1
ATOM 694 C CA . THR A 1 88 ? 13.875 -6.929 -4.448 1.00 98.31 88 THR A CA 1
ATOM 695 C C . THR A 1 88 ? 12.612 -7.733 -4.141 1.00 98.31 88 THR A C 1
ATOM 697 O O . THR A 1 88 ? 11.758 -7.291 -3.369 1.00 98.31 88 THR A O 1
ATOM 700 N N . ARG A 1 89 ? 12.475 -8.952 -4.682 1.00 98.50 89 ARG A N 1
ATOM 701 C CA . ARG A 1 89 ? 11.306 -9.803 -4.388 1.00 98.50 89 ARG A CA 1
ATOM 702 C C . ARG 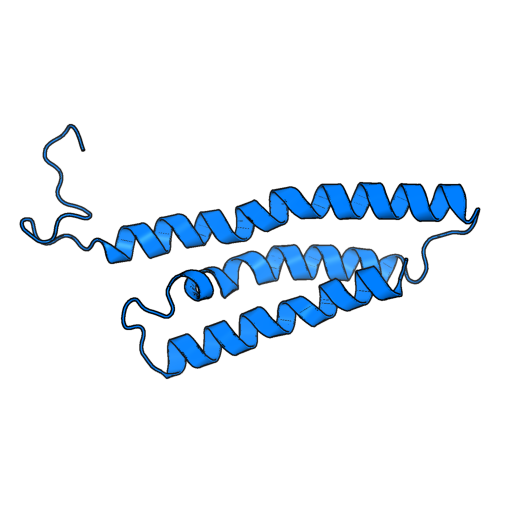A 1 89 ? 11.231 -10.191 -2.914 1.00 98.50 89 ARG A C 1
ATOM 704 O O . ARG A 1 89 ? 10.138 -10.150 -2.345 1.00 98.50 89 ARG A O 1
ATOM 711 N N . ALA A 1 90 ? 12.359 -10.527 -2.291 1.00 98.69 90 ALA A N 1
ATOM 712 C CA . ALA A 1 90 ? 12.421 -10.843 -0.867 1.00 98.69 90 ALA A CA 1
ATOM 713 C C . ALA A 1 90 ? 12.000 -9.645 0.001 1.00 98.69 90 ALA A C 1
ATOM 715 O O . ALA A 1 90 ? 11.145 -9.799 0.876 1.00 98.69 90 ALA A O 1
ATOM 716 N N . TYR A 1 91 ? 12.511 -8.445 -0.298 1.00 98.62 91 TYR A N 1
ATOM 717 C CA . TYR A 1 91 ? 12.117 -7.203 0.366 1.00 98.62 91 TYR A CA 1
ATOM 718 C C . TYR A 1 91 ? 10.609 -6.966 0.262 1.00 98.62 91 TYR A C 1
ATOM 720 O O . TYR A 1 91 ? 9.932 -6.853 1.282 1.00 98.62 91 TYR A O 1
ATOM 728 N N . PHE A 1 92 ? 10.061 -6.944 -0.958 1.00 98.69 92 PHE A N 1
ATOM 729 C CA . PHE A 1 92 ? 8.641 -6.654 -1.163 1.00 98.69 92 PHE A CA 1
ATOM 730 C C . PHE A 1 92 ? 7.740 -7.726 -0.546 1.00 98.69 92 PHE A C 1
ATOM 732 O O . PHE A 1 92 ? 6.643 -7.407 -0.090 1.00 98.69 92 PHE A O 1
ATOM 739 N N . THR A 1 93 ? 8.188 -8.984 -0.496 1.00 98.62 93 THR A N 1
ATOM 740 C CA . THR A 1 93 ? 7.469 -10.065 0.197 1.00 98.62 93 THR A CA 1
ATOM 741 C C . THR A 1 93 ? 7.393 -9.780 1.694 1.00 98.62 93 THR A C 1
ATOM 743 O O . THR A 1 93 ? 6.300 -9.733 2.258 1.00 98.62 93 THR A O 1
ATOM 746 N N . GLY A 1 94 ? 8.540 -9.519 2.328 1.00 98.56 94 GLY A N 1
ATOM 747 C CA . GLY A 1 94 ? 8.604 -9.197 3.752 1.00 98.56 94 GLY A CA 1
ATOM 748 C C . GLY A 1 94 ? 7.809 -7.938 4.102 1.00 98.56 94 GLY A C 1
ATOM 749 O O . GLY A 1 94 ? 6.967 -7.970 4.998 1.00 98.56 94 GLY A O 1
ATOM 750 N N . ALA A 1 95 ? 8.004 -6.850 3.354 1.00 98.31 95 ALA A N 1
ATOM 751 C CA . ALA A 1 95 ? 7.302 -5.586 3.564 1.00 98.31 95 ALA A CA 1
ATOM 752 C C . ALA A 1 95 ? 5.776 -5.739 3.424 1.00 98.31 95 ALA A C 1
ATOM 754 O O . ALA A 1 95 ? 5.027 -5.212 4.247 1.00 98.31 95 ALA A O 1
ATOM 755 N N . THR A 1 96 ? 5.302 -6.517 2.443 1.00 98.50 96 THR A N 1
ATOM 756 C CA . THR A 1 96 ? 3.865 -6.793 2.272 1.00 98.50 96 THR A CA 1
ATOM 757 C C . THR A 1 96 ? 3.300 -7.584 3.449 1.00 98.50 96 THR A C 1
ATOM 759 O O . THR A 1 96 ? 2.231 -7.246 3.958 1.00 98.50 96 THR A O 1
ATOM 762 N N . MET A 1 97 ? 4.020 -8.600 3.934 1.00 98.56 97 MET A N 1
ATOM 763 C CA . MET A 1 97 ? 3.586 -9.393 5.091 1.00 98.56 97 MET A CA 1
ATOM 764 C C . MET A 1 97 ? 3.472 -8.553 6.368 1.00 98.56 97 MET A C 1
ATOM 766 O O . MET A 1 97 ? 2.562 -8.780 7.163 1.00 98.56 97 MET A O 1
ATOM 770 N N . VAL A 1 98 ? 4.328 -7.541 6.554 1.00 98.38 98 VAL A N 1
ATOM 771 C CA . VAL A 1 98 ? 4.260 -6.636 7.716 1.00 98.38 98 VAL A CA 1
ATOM 772 C C . VAL A 1 98 ? 2.916 -5.904 7.798 1.00 98.38 98 VAL A C 1
ATOM 774 O O . VAL A 1 98 ? 2.449 -5.641 8.905 1.00 98.38 98 VAL A O 1
ATOM 777 N N . ILE A 1 99 ? 2.231 -5.649 6.676 1.00 98.06 99 ILE A N 1
ATOM 778 C CA . ILE A 1 99 ? 0.907 -4.999 6.680 1.00 98.06 99 ILE A CA 1
ATOM 779 C C . ILE A 1 99 ? -0.163 -5.851 7.386 1.00 98.06 99 ILE A C 1
ATOM 781 O O . ILE A 1 99 ? -1.149 -5.316 7.912 1.00 98.06 99 ILE A O 1
ATOM 785 N N . ALA A 1 100 ? 0.044 -7.166 7.491 1.00 98.19 100 ALA A N 1
ATOM 786 C CA . ALA A 1 100 ? -0.839 -8.035 8.259 1.00 98.19 100 ALA A CA 1
ATOM 787 C C . ALA A 1 100 ? -0.871 -7.664 9.752 1.00 98.19 100 ALA A C 1
ATOM 789 O O . ALA A 1 100 ? -1.901 -7.850 10.393 1.00 98.19 100 ALA A O 1
ATOM 790 N N . VAL A 1 101 ? 0.204 -7.087 10.305 1.00 98.50 101 VAL A N 1
ATOM 791 C CA . VAL A 1 101 ? 0.287 -6.720 11.729 1.00 98.50 101 VAL A CA 1
ATOM 792 C C . VAL A 1 101 ? -0.695 -5.598 12.098 1.00 98.50 101 VAL A C 1
ATOM 794 O O . VAL A 1 101 ? -1.575 -5.850 12.923 1.00 98.50 101 VAL A O 1
ATOM 797 N N . PRO A 1 102 ? -0.639 -4.382 11.509 1.00 98.38 102 PRO A N 1
ATOM 798 C CA . PRO A 1 102 ? -1.611 -3.339 11.827 1.00 98.38 102 PRO A CA 1
ATOM 799 C C . PRO A 1 102 ? -3.032 -3.725 11.403 1.00 98.38 102 PRO A C 1
ATOM 801 O O . PRO A 1 102 ? -3.982 -3.389 12.103 1.00 98.38 102 PRO A O 1
ATOM 804 N N . THR A 1 103 ? -3.203 -4.489 10.319 1.00 98.25 103 THR A N 1
ATOM 805 C CA . THR A 1 103 ? -4.527 -5.017 9.944 1.00 98.25 103 THR A CA 1
ATOM 806 C C . THR A 1 103 ? -5.077 -5.951 11.026 1.00 98.25 103 THR A C 1
ATOM 808 O O . THR A 1 103 ? -6.231 -5.814 11.428 1.00 98.25 103 THR A O 1
ATOM 811 N N . GLY A 1 104 ? -4.238 -6.843 11.560 1.00 98.31 104 GLY A N 1
ATOM 812 C CA . GLY A 1 104 ? -4.571 -7.731 12.669 1.00 98.31 104 GLY A CA 1
ATOM 813 C C . GLY A 1 104 ? -4.953 -6.964 13.931 1.00 98.31 104 GLY A C 1
ATOM 814 O O . GLY A 1 104 ? -5.990 -7.263 14.514 1.00 98.31 104 GLY A O 1
ATOM 815 N N . ILE A 1 105 ? -4.193 -5.922 14.301 1.00 98.25 105 ILE A N 1
ATOM 816 C CA . ILE A 1 105 ? -4.547 -5.034 15.424 1.00 98.25 105 ILE A CA 1
ATOM 817 C C . ILE A 1 105 ? -5.980 -4.525 15.265 1.00 98.25 105 ILE A C 1
ATOM 819 O O . ILE A 1 105 ? -6.740 -4.562 16.225 1.00 98.25 105 ILE A O 1
ATOM 823 N N . LYS A 1 106 ? -6.383 -4.110 14.056 1.00 97.44 106 LYS A N 1
ATOM 824 C CA . LYS A 1 106 ? -7.752 -3.632 13.834 1.00 97.44 106 LYS A CA 1
ATOM 825 C C . LYS A 1 106 ? -8.800 -4.714 14.044 1.00 97.44 106 LYS A C 1
ATOM 827 O O . LYS A 1 106 ? -9.771 -4.472 14.751 1.00 97.44 106 LYS A O 1
ATOM 832 N N . VAL A 1 107 ? -8.588 -5.888 13.453 1.00 97.88 107 VAL A N 1
ATOM 833 C CA . VAL A 1 107 ? -9.530 -7.011 13.543 1.00 97.88 107 VAL A CA 1
ATOM 834 C C . VAL A 1 107 ? -9.689 -7.493 14.984 1.00 97.88 107 VAL A C 1
ATOM 836 O O . VAL A 1 107 ? -10.810 -7.739 15.408 1.00 97.88 107 VAL A O 1
ATOM 839 N N . PHE A 1 108 ? -8.599 -7.582 15.750 1.00 98.00 108 PHE A N 1
ATOM 840 C CA . PHE A 1 108 ? -8.644 -8.001 17.155 1.00 98.00 108 PHE A CA 1
ATOM 841 C C . PHE A 1 108 ? -9.135 -6.903 18.118 1.00 98.00 108 PHE A C 1
ATOM 843 O O . PHE A 1 108 ? -9.447 -7.203 19.268 1.00 98.00 108 PHE A O 1
ATOM 850 N N . SER A 1 109 ? -9.196 -5.644 17.672 1.00 97.25 109 SER A N 1
ATOM 851 C CA . SER A 1 109 ? -9.724 -4.510 18.444 1.00 97.25 109 SER A CA 1
ATOM 852 C C . SER A 1 109 ? -11.233 -4.281 18.280 1.00 97.25 109 SER A C 1
ATOM 854 O O . SER A 1 109 ? -11.806 -3.539 19.086 1.00 97.25 109 SER A O 1
ATOM 856 N N . TRP A 1 110 ? -11.858 -4.853 17.245 1.00 96.44 110 TRP A N 1
ATOM 857 C CA . TRP A 1 110 ? -13.315 -4.857 17.051 1.00 96.44 110 TRP A CA 1
ATOM 858 C C . TRP A 1 110 ? -13.987 -5.862 17.996 1.00 96.44 110 TRP A C 1
ATOM 860 O O . TRP A 1 110 ? -14.955 -5.458 18.683 1.00 96.44 110 TRP A O 1
#

pLDDT: mean 97.89, std 1.1, range [88.81, 98.88]

InterPro domains:
  IPR000883 Cytochrome c oxidase subunit I [PF00115] (1-110)
  IPR000883 Cytochrome c oxidase subunit I [PR01165] (22-43)
  IPR000883 Cytochrome c oxidase subunit I [PR01165] (68-83)
  IPR000883 Cytochrome c oxidase subunit I [PR01165] (92-110)
  IPR000883 Cytochrome c oxidase subunit I [PTHR10422] (1-110)
  IPR023615 Cytochrome c oxidase, subunit I, copper-binding site [PS00077] (24-78)
  IPR023616 Cytochrome c oxidase-like, subunit I domain [PS50855] (1-110)
  IPR036927 Cytochrome c oxidase-like, subunit I superfamily [G3DSA:1.20.210.10] (1-110)
  IPR036927 Cytochrome c oxidase-like, subunit I superfamily [SSF81442] (1-110)

Organism: NCBI:txid2725370

Radius of gyration: 18.86 Å; chains: 1; bounding box: 41×25×56 Å